Protein AF-A0A2V4CXU4-F1 (afdb_monomer_lite)

Radius of gyration: 39.09 Å; chains: 1; bounding box: 81×62×123 Å

Sequence (139 aa):
MGWLSRLFGRGQAEPEKPATFEEIEEQTEQSLTEQYSEQRDGALSDALEALDDDEEQSSEEPAAEVPVEFHVEEAEADDLLKEEPLEDHYGMATGDEVDLETADSHLASAPSTGEDMTAYEKVEVPVSDDEFEVDPGDD

Structure (mmCIF, N/CA/C/O backbone):
data_AF-A0A2V4CXU4-F1
#
_entry.id   AF-A0A2V4CXU4-F1
#
loop_
_atom_site.group_PDB
_atom_site.id
_atom_site.type_symbol
_atom_site.label_atom_id
_atom_site.label_alt_id
_atom_site.label_comp_id
_atom_site.label_asym_id
_atom_site.label_entity_id
_atom_site.label_seq_id
_atom_site.pdbx_PDB_ins_code
_atom_site.Cartn_x
_atom_site.Cartn_y
_atom_site.Cartn_z
_atom_site.occupancy
_atom_site.B_iso_or_equiv
_atom_site.auth_seq_id
_atom_site.auth_comp_id
_atom_site.auth_asym_id
_atom_site.auth_atom_id
_atom_site.pdbx_PDB_model_num
ATOM 1 N N . MET A 1 1 ? -19.252 -10.084 75.075 1.00 49.62 1 MET A N 1
ATOM 2 C CA . MET A 1 1 ? -19.834 -10.519 73.785 1.00 49.62 1 MET A CA 1
ATOM 3 C C . MET A 1 1 ? -19.979 -9.304 72.865 1.00 49.62 1 MET A C 1
ATOM 5 O O . MET A 1 1 ? -21.026 -8.683 72.880 1.00 49.62 1 MET A O 1
ATOM 9 N N . GLY A 1 2 ? -18.936 -8.878 72.142 1.00 57.88 2 GLY A N 1
ATOM 10 C CA . GLY A 1 2 ? -19.028 -7.643 71.331 1.00 57.88 2 GLY A CA 1
ATOM 11 C C . GLY A 1 2 ? -17.936 -7.453 70.276 1.00 57.88 2 GLY A C 1
ATOM 12 O O . GLY A 1 2 ? -17.683 -6.334 69.848 1.00 57.88 2 GLY A O 1
ATOM 13 N N . TRP A 1 3 ? -17.257 -8.532 69.887 1.00 59.34 3 TRP A N 1
ATOM 14 C CA . TRP A 1 3 ? -16.138 -8.485 68.939 1.00 59.34 3 TRP A CA 1
ATOM 15 C C . TRP A 1 3 ? -16.530 -8.956 67.529 1.00 59.34 3 TRP A C 1
ATOM 17 O O . TRP A 1 3 ? -15.974 -8.470 66.551 1.00 59.34 3 TRP A O 1
ATOM 27 N N . LEU A 1 4 ? -17.560 -9.803 67.413 1.00 60.22 4 LEU A N 1
ATOM 28 C CA . LEU A 1 4 ? -18.047 -10.331 66.132 1.00 60.22 4 LEU A CA 1
ATOM 29 C C . LEU A 1 4 ? -18.802 -9.276 65.300 1.00 60.22 4 LEU A C 1
ATOM 31 O O . LEU A 1 4 ? -18.682 -9.256 64.081 1.00 60.22 4 LEU A O 1
ATOM 35 N N . SER A 1 5 ? -19.502 -8.332 65.941 1.00 58.69 5 SER A N 1
ATOM 36 C CA . SER A 1 5 ? -20.272 -7.283 65.245 1.00 58.69 5 SER A CA 1
ATOM 37 C C . SER A 1 5 ? -19.408 -6.229 64.543 1.00 58.69 5 SER A C 1
ATOM 39 O O . SER A 1 5 ? -19.919 -5.469 63.731 1.00 58.69 5 SER A O 1
ATOM 41 N N . ARG A 1 6 ? -18.103 -6.161 64.845 1.00 60.06 6 ARG A N 1
ATOM 42 C CA . ARG A 1 6 ? -17.167 -5.223 64.200 1.00 60.06 6 ARG A CA 1
ATOM 43 C C . ARG A 1 6 ? -16.467 -5.802 62.970 1.00 60.06 6 ARG A C 1
ATOM 45 O O . ARG A 1 6 ? -15.912 -5.026 62.203 1.00 60.06 6 ARG A O 1
ATOM 52 N N . LEU A 1 7 ? -16.514 -7.120 62.765 1.00 61.38 7 LEU A N 1
ATOM 53 C CA . LEU A 1 7 ? -15.889 -7.774 61.608 1.00 61.38 7 LEU A CA 1
ATOM 54 C C . LEU A 1 7 ? -16.778 -7.756 60.355 1.00 61.38 7 LEU A C 1
ATOM 56 O O . LEU A 1 7 ? -16.252 -7.753 59.252 1.00 61.38 7 LEU A O 1
ATOM 60 N N . PHE A 1 8 ? -18.101 -7.657 60.514 1.00 58.62 8 PHE A N 1
ATOM 61 C CA . PHE A 1 8 ? -19.062 -7.618 59.398 1.00 58.62 8 PHE A CA 1
ATOM 62 C C . PHE A 1 8 ? -19.597 -6.209 59.080 1.00 58.62 8 PHE A C 1
ATOM 64 O O . PHE A 1 8 ? -20.478 -6.052 58.244 1.00 58.62 8 PHE A O 1
ATOM 71 N N . GLY A 1 9 ? -19.090 -5.171 59.755 1.00 49.69 9 GLY A N 1
ATOM 72 C CA . GLY A 1 9 ? -19.613 -3.801 59.669 1.00 49.69 9 GLY A CA 1
ATOM 73 C C . GLY A 1 9 ? -18.870 -2.863 58.715 1.00 49.69 9 GLY A C 1
ATOM 74 O O . GLY A 1 9 ? -19.075 -1.654 58.800 1.00 49.69 9 GLY A O 1
ATOM 75 N N . ARG A 1 10 ? -17.967 -3.359 57.860 1.00 53.94 10 ARG A N 1
ATOM 76 C CA . ARG A 1 10 ? -17.159 -2.497 56.985 1.00 53.94 10 ARG A CA 1
ATOM 77 C C . ARG A 1 10 ? -17.233 -2.968 55.537 1.00 53.94 10 ARG A C 1
ATOM 79 O O . ARG A 1 10 ? -16.521 -3.882 55.149 1.00 53.94 10 ARG A O 1
ATOM 86 N N . GLY A 1 11 ? -18.082 -2.290 54.769 1.00 49.81 11 GLY A N 1
ATOM 87 C CA . GLY A 1 11 ? -18.027 -2.280 53.311 1.00 49.81 11 GLY A CA 1
ATOM 88 C C . GLY A 1 11 ? -18.634 -3.505 52.645 1.00 49.81 11 GLY A C 1
ATOM 89 O O . GLY A 1 11 ? -17.928 -4.250 51.979 1.00 49.81 11 GLY A O 1
ATOM 90 N N . GLN A 1 12 ? -19.953 -3.663 52.738 1.00 44.81 12 GLN A N 1
ATOM 91 C CA . GLN A 1 12 ? -20.656 -4.225 51.590 1.00 44.81 12 GLN A CA 1
ATOM 92 C C . GLN A 1 12 ? -20.638 -3.110 50.537 1.00 44.81 12 GLN A C 1
ATOM 94 O O . GLN A 1 12 ? -21.492 -2.227 50.556 1.00 44.81 12 GLN A O 1
ATOM 99 N N . ALA A 1 13 ? -19.565 -3.054 49.740 1.00 54.28 13 ALA A N 1
ATOM 100 C CA . ALA A 1 13 ? -19.574 -2.270 48.515 1.00 54.28 13 ALA A CA 1
ATOM 101 C C . ALA A 1 13 ? -20.785 -2.757 47.713 1.00 54.28 13 ALA A C 1
ATOM 103 O O . ALA A 1 13 ? -20.993 -3.969 47.593 1.00 54.28 13 ALA A O 1
ATOM 104 N N . GLU A 1 14 ? -21.631 -1.829 47.270 1.00 52.25 14 GLU A N 1
ATOM 105 C CA . GLU A 1 14 ? -22.672 -2.160 46.302 1.00 52.25 14 GLU A CA 1
ATOM 106 C C . GLU A 1 14 ? -22.007 -2.912 45.142 1.00 52.25 14 GLU A C 1
ATOM 108 O O . GLU A 1 14 ? -20.916 -2.511 44.726 1.00 52.25 14 GLU A O 1
ATOM 113 N N . PRO A 1 15 ? -22.591 -4.023 44.659 1.00 52.53 15 PRO A N 1
ATOM 114 C CA . PRO A 1 15 ? -22.066 -4.668 43.469 1.00 52.53 15 PRO A CA 1
ATOM 115 C C . PRO A 1 15 ? -22.072 -3.618 42.358 1.00 52.53 15 PRO A C 1
ATOM 117 O O . PRO A 1 15 ? -23.122 -3.033 42.079 1.00 52.53 15 PRO A O 1
ATOM 120 N N . GLU A 1 16 ? -20.898 -3.334 41.790 1.00 63.84 16 GLU A N 1
ATOM 121 C CA . GLU A 1 16 ? -20.775 -2.472 40.617 1.00 63.84 16 GLU A CA 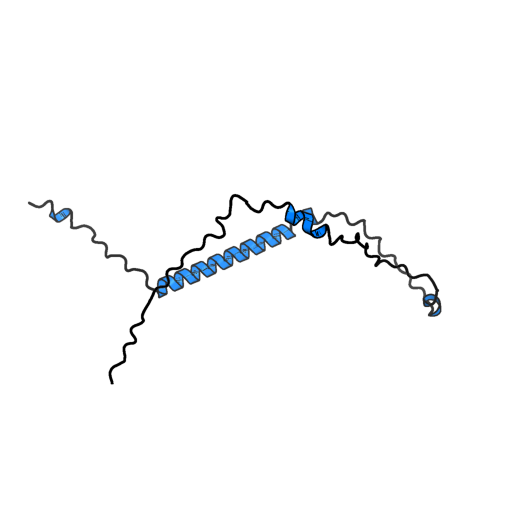1
ATOM 122 C C . GLU A 1 16 ? -21.788 -2.976 39.588 1.00 63.84 16 GLU A C 1
ATOM 124 O O . GLU A 1 16 ? -21.794 -4.159 39.231 1.00 63.84 16 GLU A O 1
ATOM 129 N N . LYS A 1 17 ? -22.740 -2.114 39.211 1.00 72.94 17 LYS A N 1
ATOM 130 C CA . LYS A 1 17 ? -23.722 -2.481 38.194 1.00 72.94 17 LYS A CA 1
ATOM 131 C C . LYS A 1 17 ? -22.944 -2.831 36.924 1.00 72.94 17 LYS A C 1
ATOM 133 O O . LYS A 1 17 ? -22.032 -2.080 36.580 1.00 72.94 17 LYS A O 1
ATOM 138 N N . PRO A 1 18 ? -23.278 -3.942 36.245 1.00 76.25 18 PRO A N 1
ATOM 139 C CA . PRO A 1 18 ? -22.666 -4.232 34.960 1.00 76.25 18 PRO A CA 1
ATOM 140 C C . PRO A 1 18 ? -22.931 -3.052 34.024 1.00 76.25 18 PRO A C 1
ATOM 142 O O . PRO A 1 18 ? -24.034 -2.493 34.050 1.00 76.25 18 PRO A O 1
ATOM 145 N N . ALA A 1 19 ? -21.913 -2.678 33.246 1.00 80.06 19 ALA A N 1
ATOM 146 C CA . ALA A 1 19 ? -22.038 -1.632 32.242 1.00 80.06 19 ALA A CA 1
ATOM 147 C C . ALA A 1 19 ? -23.245 -1.928 31.345 1.00 80.06 19 ALA A C 1
ATOM 149 O O . ALA A 1 19 ? -23.508 -3.076 30.969 1.00 80.06 19 ALA A O 1
ATOM 150 N N . THR A 1 20 ? -24.017 -0.888 31.071 1.00 90.81 20 THR A N 1
ATOM 151 C CA . THR A 1 20 ? -25.155 -0.963 30.163 1.00 90.81 20 THR A CA 1
ATOM 152 C C . THR A 1 20 ? -24.673 -1.186 28.732 1.00 90.81 20 THR A C 1
ATOM 154 O O . THR A 1 20 ? -23.515 -0.937 28.405 1.00 90.81 20 THR A O 1
ATOM 157 N N . PHE A 1 21 ? -25.564 -1.670 27.866 1.00 92.06 21 PHE A N 1
ATOM 158 C CA . PHE A 1 21 ? -25.242 -1.857 26.452 1.00 92.06 21 PHE A CA 1
ATOM 159 C C . PHE A 1 21 ? -24.763 -0.549 25.800 1.00 92.06 21 PHE A C 1
ATOM 161 O O . PHE A 1 21 ? -23.738 -0.572 25.133 1.00 92.06 21 PHE A O 1
ATOM 168 N N . GLU A 1 22 ? -25.433 0.580 26.067 1.00 93.94 22 GLU A N 1
ATOM 169 C CA . GLU A 1 22 ? -25.025 1.899 25.556 1.00 93.94 22 GLU A CA 1
ATOM 170 C C . GLU A 1 22 ? -23.623 2.313 26.025 1.00 93.94 22 GLU A C 1
ATOM 172 O O . GLU A 1 22 ? -22.834 2.808 25.228 1.00 93.94 22 GLU A O 1
ATOM 177 N N . GLU A 1 23 ? -23.275 2.079 27.296 1.00 91.94 23 GLU A N 1
ATOM 178 C CA . GLU A 1 23 ? -21.931 2.397 27.808 1.00 91.94 23 GLU A CA 1
ATOM 179 C C . GLU A 1 23 ? -20.850 1.538 27.139 1.00 91.94 23 GLU A C 1
ATOM 181 O O . GLU A 1 23 ? -19.749 2.020 26.869 1.00 91.94 23 GLU A O 1
ATOM 186 N N . ILE A 1 24 ? -21.158 0.269 26.859 1.00 93.31 24 ILE A N 1
ATOM 187 C CA . ILE A 1 24 ? -20.247 -0.628 26.144 1.00 93.31 24 ILE A CA 1
ATOM 188 C C . ILE A 1 24 ? -20.118 -0.182 24.688 1.00 93.31 24 ILE A C 1
ATOM 190 O O . ILE A 1 24 ? -19.001 -0.082 24.192 1.00 93.31 24 ILE A O 1
ATOM 194 N N . GLU A 1 25 ? -21.224 0.109 24.005 1.00 93.44 25 GLU A N 1
ATOM 195 C CA . GLU A 1 25 ? -21.235 0.578 22.617 1.00 93.44 25 GLU A CA 1
ATOM 196 C C . GLU A 1 25 ? -20.387 1.845 22.458 1.00 93.44 25 GLU A C 1
ATOM 198 O O . GLU A 1 25 ? -19.435 1.839 21.678 1.00 93.44 25 GLU A O 1
ATOM 203 N N . GLU A 1 26 ? -20.625 2.868 23.284 1.00 94.69 26 GLU A N 1
ATOM 204 C CA . GLU A 1 26 ? -19.867 4.123 23.253 1.00 94.69 26 GLU A C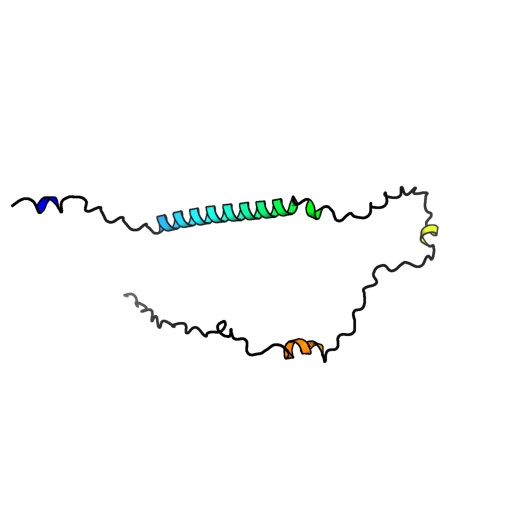A 1
ATOM 205 C C . GLU A 1 26 ? -18.367 3.892 23.505 1.00 94.69 26 GLU A C 1
ATOM 207 O O . GLU A 1 26 ? -17.515 4.429 22.791 1.00 94.69 26 GLU A O 1
ATOM 212 N N . GLN A 1 27 ? -18.019 3.048 24.481 1.00 92.62 27 GLN A N 1
ATOM 213 C CA . GLN A 1 27 ? -16.624 2.703 24.752 1.00 92.62 27 GLN A CA 1
ATOM 214 C C . GLN A 1 27 ? -15.974 1.975 23.565 1.00 92.62 27 GLN A C 1
ATOM 216 O O . GLN A 1 27 ? -14.804 2.209 23.245 1.00 92.62 27 GLN A O 1
ATOM 221 N N . THR A 1 28 ? -16.723 1.092 22.906 1.00 94.12 28 THR A N 1
ATOM 222 C CA . THR A 1 28 ? -16.222 0.307 21.773 1.00 94.12 28 THR A CA 1
ATOM 223 C C . THR A 1 28 ? -16.026 1.191 20.544 1.00 94.12 28 THR A C 1
ATOM 225 O O . THR A 1 28 ? -15.002 1.079 19.873 1.00 94.12 28 THR A O 1
ATOM 228 N N . GLU A 1 29 ? -16.952 2.113 20.275 1.00 94.81 29 GLU A N 1
ATOM 229 C CA . GLU A 1 29 ? -16.841 3.097 19.192 1.00 94.81 29 GLU A CA 1
ATOM 230 C C . GLU A 1 29 ? -15.637 4.024 19.377 1.00 94.81 29 GLU A C 1
ATOM 232 O O . GLU A 1 29 ? -14.885 4.270 18.426 1.00 94.81 29 GLU A O 1
ATOM 237 N N . GLN A 1 30 ? -15.414 4.506 20.603 1.00 95.19 30 GLN A N 1
ATOM 238 C CA . GLN A 1 30 ? -14.243 5.321 20.927 1.00 95.19 30 GLN A CA 1
ATOM 239 C C . GLN A 1 30 ? -12.949 4.532 20.708 1.00 95.19 30 GLN A C 1
ATOM 241 O O . GLN A 1 30 ? -12.049 5.018 20.023 1.00 95.19 30 GLN A O 1
ATOM 246 N N . SER A 1 31 ? -12.883 3.292 21.205 1.00 94.62 31 SER A N 1
ATOM 247 C CA . SER A 1 31 ? -11.709 2.432 21.023 1.00 94.62 31 SER A CA 1
ATOM 248 C C . SER A 1 31 ? -11.434 2.119 19.550 1.00 94.62 31 SER A C 1
ATOM 250 O O . SER A 1 31 ? -10.281 2.146 19.121 1.00 94.62 31 SER A O 1
ATOM 252 N N . LEU A 1 32 ? -12.479 1.859 18.759 1.00 96.19 32 LEU A N 1
ATOM 253 C CA . LEU A 1 32 ? -12.359 1.626 17.319 1.00 96.19 32 LEU A CA 1
ATOM 254 C C . LEU A 1 32 ? -11.850 2.867 16.587 1.00 96.19 32 LEU A C 1
ATOM 256 O O . LEU A 1 32 ? -10.981 2.759 15.724 1.00 96.19 32 LEU A O 1
ATOM 260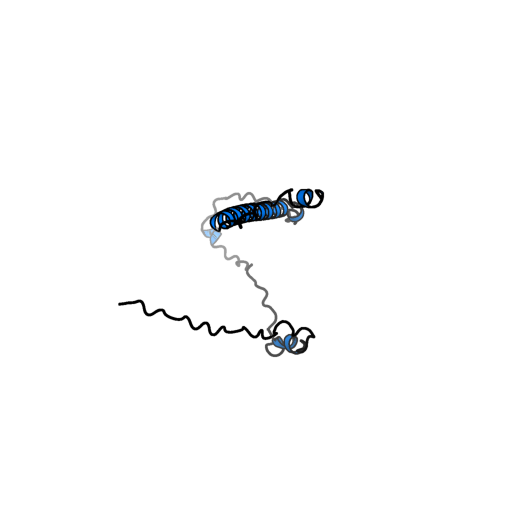 N N . THR A 1 33 ? -12.372 4.040 16.939 1.00 96.31 33 THR A N 1
ATOM 261 C CA . THR A 1 33 ? -11.959 5.310 16.332 1.00 96.31 33 THR A CA 1
ATOM 262 C C . THR A 1 33 ? -10.489 5.600 16.616 1.00 96.31 33 THR A C 1
ATOM 264 O O . THR A 1 33 ? -9.743 5.956 15.703 1.00 96.31 33 THR A O 1
ATOM 267 N N . GLU A 1 34 ? -10.063 5.410 17.865 1.00 95.31 34 GLU A N 1
ATOM 268 C CA . GLU A 1 34 ? -8.681 5.628 18.288 1.00 95.31 34 GLU A CA 1
ATOM 269 C C . GLU A 1 34 ? -7.731 4.657 17.575 1.00 95.31 34 GLU A C 1
ATOM 271 O O . GLU A 1 34 ? -6.798 5.107 16.907 1.00 95.31 34 GLU A O 1
ATOM 276 N N . GLN A 1 35 ? -8.043 3.354 17.574 1.00 96.12 35 GLN A N 1
ATOM 277 C CA . GLN A 1 35 ? -7.253 2.343 16.860 1.00 96.12 35 GLN A CA 1
ATOM 278 C C . GLN A 1 35 ? -7.136 2.638 15.365 1.00 96.12 35 GLN A C 1
ATOM 280 O O . GLN A 1 35 ? -6.050 2.530 14.797 1.00 96.12 35 GLN A O 1
ATOM 285 N N . TYR A 1 36 ? -8.237 3.017 14.710 1.00 95.56 36 TYR A N 1
ATOM 286 C CA . TYR A 1 36 ? -8.211 3.308 13.279 1.00 95.56 36 TYR A CA 1
ATOM 287 C C . TYR A 1 36 ? -7.364 4.547 12.974 1.00 95.56 36 TYR A C 1
ATOM 289 O O . TYR A 1 36 ? -6.647 4.578 11.974 1.00 95.56 36 TYR A O 1
ATOM 297 N N . SER A 1 37 ? -7.425 5.567 13.837 1.00 94.69 37 SER A N 1
ATOM 298 C CA . SER A 1 37 ? -6.600 6.767 13.688 1.00 94.69 37 SER A CA 1
ATOM 299 C C . SER A 1 37 ? -5.111 6.469 13.865 1.00 94.69 37 SER A C 1
ATOM 301 O O . SER A 1 37 ? -4.320 6.862 13.012 1.00 94.69 37 SER A O 1
ATOM 303 N N . GLU A 1 38 ? -4.742 5.697 14.888 1.00 96.06 38 GLU A N 1
ATOM 304 C CA . GLU A 1 38 ? -3.352 5.330 15.167 1.00 96.06 38 GLU A CA 1
ATOM 305 C C . GLU A 1 38 ? -2.773 4.446 14.058 1.00 96.06 38 GLU A C 1
ATOM 307 O O . GLU A 1 38 ? -1.669 4.688 13.575 1.00 96.06 38 GLU A O 1
ATOM 312 N N . GLN A 1 39 ? -3.548 3.472 13.579 1.00 95.44 39 GLN A N 1
ATOM 313 C CA . GLN A 1 39 ? -3.121 2.579 12.506 1.00 95.44 39 GLN A CA 1
ATOM 314 C C . GLN A 1 39 ? -2.956 3.319 11.171 1.00 95.44 39 GLN A C 1
ATOM 316 O O . GLN A 1 39 ? -1.999 3.067 10.439 1.00 95.44 39 GLN A O 1
ATOM 321 N N . ARG A 1 40 ? -3.855 4.264 10.863 1.00 95.94 40 ARG A N 1
ATOM 322 C CA . ARG A 1 40 ? -3.724 5.132 9.686 1.00 95.94 40 ARG A CA 1
ATOM 323 C C . ARG A 1 40 ? -2.475 6.002 9.781 1.00 95.94 40 ARG A C 1
ATOM 325 O O . ARG A 1 40 ? -1.749 6.118 8.800 1.00 95.94 40 ARG A O 1
ATOM 332 N N . ASP A 1 41 ? -2.253 6.632 10.928 1.00 96.25 41 ASP A N 1
ATOM 333 C CA . ASP A 1 41 ? -1.139 7.559 11.109 1.00 96.25 41 ASP A CA 1
ATOM 334 C C . ASP A 1 41 ? 0.206 6.814 11.095 1.00 96.25 41 ASP A C 1
ATOM 336 O O . ASP A 1 41 ? 1.152 7.296 10.475 1.00 96.25 41 ASP A O 1
ATOM 340 N N . GLY A 1 42 ? 0.264 5.601 11.658 1.00 95.38 42 GLY A N 1
ATOM 341 C CA . GLY A 1 42 ? 1.409 4.695 11.535 1.00 95.38 42 GLY A CA 1
ATOM 342 C C . GLY A 1 42 ? 1.689 4.303 10.084 1.00 95.38 42 GLY A C 1
ATOM 343 O O . GLY A 1 42 ? 2.787 4.533 9.595 1.00 95.38 42 GLY A O 1
ATOM 344 N N . ALA A 1 43 ? 0.678 3.828 9.350 1.00 93.94 43 ALA A N 1
ATOM 345 C CA . ALA A 1 43 ? 0.843 3.452 7.944 1.00 93.94 43 ALA A CA 1
ATOM 346 C C . ALA A 1 43 ? 1.280 4.629 7.052 1.00 93.94 43 ALA A C 1
ATOM 348 O O . ALA A 1 43 ? 2.053 4.446 6.114 1.00 93.94 43 ALA A O 1
ATOM 349 N N . LEU A 1 44 ? 0.790 5.843 7.331 1.00 93.81 44 LEU A N 1
ATOM 350 C CA . LEU A 1 44 ? 1.233 7.052 6.636 1.00 93.81 44 LEU A CA 1
ATOM 351 C C . LEU A 1 44 ? 2.674 7.419 6.994 1.00 93.81 44 LEU A C 1
ATOM 353 O O . LEU A 1 44 ? 3.415 7.827 6.106 1.00 93.81 44 LEU A O 1
ATOM 357 N N . SER A 1 45 ? 3.065 7.280 8.262 1.00 93.25 45 SER A N 1
ATOM 358 C CA . SER A 1 45 ? 4.441 7.515 8.699 1.00 93.25 45 SER A CA 1
ATOM 359 C C . SER A 1 45 ? 5.402 6.540 8.028 1.00 93.25 45 SER A C 1
ATOM 361 O O . SER A 1 45 ? 6.377 6.987 7.441 1.00 93.25 45 SER A O 1
ATOM 363 N N . ASP A 1 46 ? 5.085 5.245 8.037 1.00 92.81 46 ASP A N 1
ATOM 364 C CA . ASP A 1 46 ? 5.903 4.201 7.414 1.00 92.81 46 ASP A CA 1
ATOM 365 C C . ASP A 1 46 ? 6.045 4.435 5.903 1.00 92.81 46 ASP A C 1
ATOM 367 O O . ASP A 1 46 ? 7.129 4.315 5.340 1.00 92.81 46 ASP A O 1
ATOM 371 N N . ALA A 1 47 ? 4.950 4.806 5.229 1.00 90.19 47 ALA A N 1
ATOM 372 C CA . ALA A 1 47 ? 4.974 5.106 3.800 1.00 90.19 47 ALA A CA 1
ATOM 373 C C . ALA A 1 47 ? 5.788 6.368 3.472 1.00 90.19 47 ALA A C 1
ATOM 375 O O . ALA A 1 47 ? 6.425 6.425 2.423 1.00 90.19 47 ALA A O 1
ATOM 376 N N . LEU A 1 48 ? 5.756 7.383 4.341 1.00 89.12 48 LEU A N 1
ATOM 377 C CA . LEU A 1 48 ? 6.575 8.585 4.185 1.00 89.12 48 LEU A CA 1
ATOM 378 C C . LEU A 1 48 ? 8.046 8.304 4.483 1.00 89.12 48 LEU A C 1
ATOM 380 O O . LEU A 1 48 ? 8.888 8.804 3.755 1.00 89.12 48 LEU A O 1
ATOM 384 N N . GLU A 1 49 ? 8.351 7.495 5.496 1.00 89.69 49 GLU A N 1
ATOM 385 C CA . GLU A 1 49 ? 9.715 7.065 5.817 1.00 89.69 49 GLU A CA 1
ATOM 386 C C . GLU A 1 49 ? 10.314 6.239 4.676 1.00 89.69 49 GLU A C 1
ATOM 388 O O . GLU A 1 49 ? 11.442 6.492 4.277 1.00 89.69 49 GLU A O 1
ATOM 393 N N . ALA A 1 50 ? 9.536 5.336 4.073 1.00 85.12 50 ALA A N 1
ATOM 394 C CA . ALA A 1 50 ? 9.961 4.596 2.887 1.00 85.12 50 ALA A CA 1
ATOM 395 C C . ALA A 1 50 ? 10.169 5.493 1.652 1.00 85.12 50 ALA A C 1
ATOM 397 O O . ALA A 1 50 ? 10.985 5.173 0.798 1.00 85.12 50 ALA A O 1
ATOM 398 N N . LEU A 1 51 ? 9.431 6.603 1.531 1.00 81.00 51 LEU A N 1
ATOM 399 C CA . LEU A 1 51 ? 9.596 7.559 0.429 1.00 81.00 51 LEU A CA 1
ATOM 400 C C . LEU A 1 51 ? 10.761 8.538 0.658 1.00 81.00 51 LEU A C 1
ATOM 402 O O . LEU A 1 51 ? 11.339 9.029 -0.309 1.00 81.00 51 LEU A O 1
ATOM 406 N N . ASP A 1 52 ? 11.056 8.850 1.922 1.00 80.75 52 ASP A N 1
ATOM 407 C CA . ASP A 1 52 ? 12.178 9.691 2.369 1.00 80.75 52 ASP A CA 1
ATOM 408 C C . ASP A 1 52 ? 13.484 8.888 2.494 1.00 80.75 52 ASP A C 1
ATOM 410 O O . ASP A 1 52 ? 14.537 9.459 2.774 1.00 80.75 52 ASP A O 1
ATOM 414 N N . ASP A 1 53 ? 13.434 7.567 2.282 1.00 72.06 53 ASP A N 1
ATOM 415 C CA . ASP A 1 53 ? 14.618 6.722 2.183 1.00 72.06 53 ASP A CA 1
ATOM 416 C C . ASP A 1 53 ? 15.392 7.069 0.899 1.00 72.06 53 ASP A C 1
ATOM 418 O O . ASP A 1 53 ? 15.196 6.516 -0.187 1.00 72.06 53 ASP A O 1
ATOM 422 N N . ASP A 1 54 ? 16.288 8.046 1.042 1.00 58.78 54 ASP A N 1
ATOM 423 C CA . ASP A 1 54 ? 17.223 8.527 0.024 1.00 58.78 54 ASP A CA 1
ATOM 424 C C . ASP A 1 54 ? 18.119 7.403 -0.555 1.00 58.78 54 ASP A C 1
ATOM 426 O O . ASP A 1 54 ? 18.805 7.625 -1.559 1.00 58.78 54 ASP A O 1
ATOM 430 N N . GLU A 1 55 ? 18.137 6.189 0.024 1.00 57.06 55 GLU A N 1
ATOM 431 C CA . GLU A 1 55 ? 18.871 5.044 -0.535 1.00 57.06 55 GLU A CA 1
ATOM 432 C C . GLU A 1 55 ? 18.283 4.528 -1.866 1.00 57.06 55 GLU A C 1
ATOM 434 O O . GLU A 1 55 ? 19.031 3.960 -2.668 1.00 57.06 55 GLU A O 1
ATOM 439 N N . GLU A 1 56 ? 17.007 4.794 -2.183 1.00 53.47 56 GLU A N 1
ATOM 440 C CA . GLU A 1 56 ? 16.424 4.468 -3.500 1.00 53.47 56 GLU A CA 1
ATOM 441 C C . GLU A 1 56 ? 16.659 5.557 -4.569 1.00 53.47 56 GLU A C 1
ATOM 443 O O . GLU A 1 56 ? 16.372 5.342 -5.748 1.00 53.47 56 GLU A O 1
ATOM 448 N N . GLN A 1 57 ? 17.248 6.708 -4.214 1.00 55.09 57 GLN A N 1
ATOM 449 C CA . GLN A 1 57 ? 17.536 7.790 -5.173 1.00 55.09 57 GLN A CA 1
ATOM 450 C C . GLN A 1 57 ? 18.868 7.637 -5.926 1.00 55.09 57 GLN A C 1
ATOM 452 O O . GLN A 1 57 ? 19.220 8.496 -6.734 1.00 55.09 57 GLN A O 1
ATOM 457 N N . SER A 1 58 ? 19.620 6.556 -5.699 1.00 55.50 58 SER A N 1
ATOM 458 C CA . SER A 1 58 ? 20.937 6.350 -6.316 1.00 55.50 58 SER A CA 1
ATOM 459 C C . SER A 1 58 ? 21.037 5.044 -7.103 1.00 55.50 58 SER A C 1
ATOM 461 O O . SER A 1 58 ? 22.017 4.303 -7.028 1.00 55.50 58 SER A O 1
ATOM 463 N N . SER A 1 59 ? 20.052 4.766 -7.953 1.00 48.22 59 SER A N 1
ATOM 464 C CA . SER A 1 59 ? 20.441 4.279 -9.273 1.00 48.22 59 SER A CA 1
ATOM 465 C C . SER A 1 59 ? 20.974 5.492 -10.021 1.00 48.22 59 SER A C 1
ATOM 467 O O . SER A 1 59 ? 20.187 6.326 -10.456 1.00 48.22 59 SER A O 1
ATOM 469 N N . GLU A 1 60 ? 22.300 5.622 -10.109 1.00 51.84 60 GLU A N 1
ATOM 470 C CA . GLU A 1 60 ? 22.950 6.567 -11.015 1.00 51.84 60 GLU A CA 1
ATOM 471 C C . GLU A 1 60 ? 22.404 6.316 -12.425 1.00 51.84 60 GLU A C 1
ATOM 473 O O . GLU A 1 60 ? 22.867 5.432 -13.149 1.00 51.84 60 GLU A O 1
ATOM 478 N N . GLU A 1 61 ? 21.351 7.047 -12.792 1.00 55.03 61 GLU A N 1
ATOM 479 C CA . GLU A 1 61 ? 20.921 7.148 -14.170 1.00 55.03 61 GLU A CA 1
ATOM 480 C C . GLU A 1 61 ? 22.130 7.709 -14.921 1.00 55.03 61 GLU A C 1
ATOM 482 O O . GLU A 1 61 ? 22.690 8.729 -14.493 1.00 55.03 61 GLU A O 1
ATOM 487 N N . PRO A 1 62 ? 22.602 7.049 -15.996 1.00 54.53 62 PRO A N 1
ATOM 488 C CA . PRO A 1 62 ? 23.682 7.609 -16.786 1.00 54.53 62 PRO A CA 1
ATOM 489 C C . PRO A 1 62 ? 23.234 9.009 -17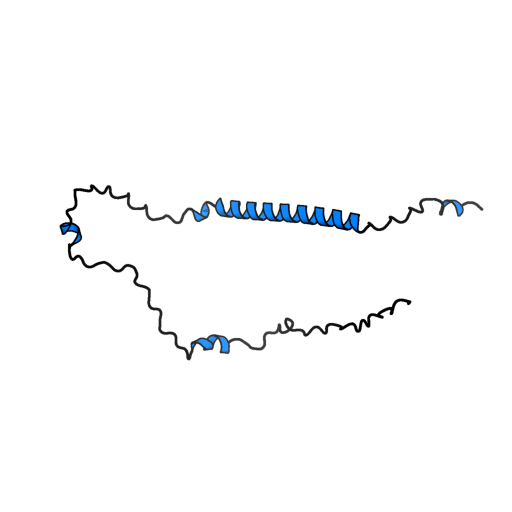.177 1.00 54.53 62 PRO A C 1
ATOM 491 O O . PRO A 1 62 ? 22.146 9.143 -17.735 1.00 54.53 62 PRO A O 1
ATOM 494 N N . ALA A 1 63 ? 24.031 10.016 -16.798 1.00 59.81 63 ALA A N 1
ATOM 495 C CA . ALA A 1 63 ? 23.731 11.429 -16.987 1.00 59.81 63 ALA A CA 1
ATOM 496 C C . ALA A 1 63 ? 22.974 11.610 -18.301 1.00 59.81 63 ALA A C 1
ATOM 498 O O . ALA A 1 63 ? 23.563 11.407 -19.366 1.00 59.81 63 ALA A O 1
ATOM 499 N N . ALA A 1 64 ? 21.665 11.881 -18.200 1.00 59.94 64 ALA A N 1
ATOM 500 C CA . ALA A 1 64 ? 20.811 11.991 -19.368 1.00 59.94 64 ALA A CA 1
ATOM 501 C C . ALA A 1 64 ? 21.507 12.943 -20.334 1.00 59.94 64 ALA A C 1
ATOM 503 O O . ALA A 1 64 ? 21.899 14.047 -19.934 1.00 59.94 64 ALA A O 1
ATOM 504 N N . GLU A 1 65 ? 21.752 12.471 -21.559 1.00 62.56 65 GLU A N 1
ATOM 505 C CA . GLU A 1 65 ? 22.396 13.278 -22.583 1.00 62.56 65 GLU A CA 1
ATOM 506 C C . GLU A 1 65 ? 21.667 14.617 -22.619 1.00 62.56 65 GLU A C 1
ATOM 508 O O . GLU A 1 65 ? 20.443 14.666 -22.768 1.00 62.56 65 GLU A O 1
ATOM 513 N N . VAL A 1 66 ? 22.418 15.694 -22.360 1.00 66.81 66 VAL A N 1
ATOM 514 C CA . VAL A 1 66 ? 21.916 17.069 -22.371 1.00 66.81 66 VAL A CA 1
ATOM 515 C C . VAL A 1 66 ? 20.987 17.200 -23.575 1.00 66.81 66 VAL A C 1
ATOM 517 O O . VAL A 1 66 ? 21.424 16.818 -24.665 1.00 66.81 66 VAL A O 1
ATOM 520 N N . PRO A 1 67 ? 19.737 17.682 -23.416 1.00 64.06 67 PRO A N 1
ATOM 521 C CA . PRO A 1 67 ? 18.815 17.759 -24.535 1.00 64.06 67 PRO A CA 1
ATOM 522 C C . PRO A 1 67 ? 19.516 18.503 -25.663 1.00 64.06 67 PRO A C 1
ATOM 524 O O . PRO A 1 67 ? 19.923 19.655 -25.496 1.00 64.06 67 PRO A O 1
ATOM 527 N N . VAL A 1 68 ? 19.736 17.797 -26.773 1.00 66.44 68 VAL A N 1
ATOM 528 C CA . VAL A 1 68 ? 20.371 18.365 -27.955 1.00 66.44 68 VAL A CA 1
ATOM 529 C C . VAL A 1 68 ? 19.533 19.578 -28.327 1.00 66.44 68 VAL A C 1
ATOM 531 O O . VAL A 1 68 ? 18.339 19.442 -28.588 1.00 66.44 68 VAL A O 1
ATOM 534 N N . GLU A 1 69 ? 20.132 20.769 -28.302 1.00 59.06 69 GLU A N 1
ATOM 535 C CA . GLU A 1 69 ? 19.496 21.967 -28.840 1.00 59.06 69 GLU A CA 1
ATOM 536 C C . GLU A 1 69 ? 19.253 21.719 -30.329 1.00 59.06 69 GLU A C 1
ATOM 538 O O . GLU A 1 69 ? 20.135 21.898 -31.170 1.00 59.06 69 GLU A O 1
ATOM 543 N N . PHE A 1 70 ? 18.050 21.256 -30.660 1.00 60.25 70 PHE A N 1
ATOM 544 C CA . PHE A 1 70 ? 17.602 21.130 -32.032 1.00 60.25 70 PHE A CA 1
ATOM 545 C C . PHE A 1 70 ? 17.465 22.543 -32.592 1.00 60.25 70 PHE A C 1
ATOM 547 O O . PHE A 1 70 ? 16.491 23.257 -32.353 1.00 60.25 70 PHE A O 1
ATOM 554 N N . HIS A 1 71 ? 18.471 22.969 -33.351 1.00 60.03 71 HIS A N 1
ATOM 555 C CA . HIS A 1 71 ? 18.264 24.017 -34.333 1.00 60.03 71 HIS A CA 1
ATOM 556 C C . HIS A 1 71 ? 17.298 23.459 -35.373 1.00 60.03 71 HIS A C 1
ATOM 558 O O . HIS A 1 71 ? 17.684 22.689 -36.249 1.00 60.03 71 HIS A O 1
ATOM 564 N N . VAL A 1 72 ? 16.021 23.817 -35.235 1.00 62.03 72 VAL A N 1
ATOM 565 C CA . VAL A 1 72 ? 15.029 23.607 -36.285 1.00 62.03 72 VAL A CA 1
ATOM 566 C C . VAL A 1 72 ? 15.358 24.605 -37.387 1.00 62.03 72 VAL A C 1
ATOM 568 O O . VAL A 1 72 ? 14.833 25.716 -37.420 1.00 62.03 72 VAL A O 1
ATOM 571 N N . GLU A 1 73 ? 16.290 24.238 -38.260 1.00 66.00 73 GLU A N 1
ATOM 572 C CA . GLU A 1 73 ? 16.245 24.775 -39.612 1.00 66.00 73 GLU A CA 1
ATOM 573 C C . GLU A 1 73 ? 14.962 24.251 -40.271 1.00 66.00 73 GLU A C 1
ATOM 575 O O . GLU A 1 73 ? 14.470 23.170 -39.941 1.00 66.00 73 GLU A O 1
ATOM 580 N N . GLU A 1 74 ? 14.359 25.083 -41.115 1.00 64.38 74 GLU A N 1
ATOM 581 C CA . GLU A 1 74 ? 13.074 24.838 -41.768 1.00 64.38 74 GLU A CA 1
ATOM 582 C C . GLU A 1 74 ? 13.161 23.545 -42.600 1.00 64.38 74 GLU A C 1
ATOM 584 O O . GLU A 1 74 ? 13.660 23.552 -43.720 1.00 64.38 74 GLU A O 1
ATOM 589 N N . ALA A 1 75 ? 12.748 22.416 -42.017 1.00 66.06 75 ALA A N 1
ATOM 590 C CA . ALA A 1 75 ? 12.744 21.127 -42.695 1.00 66.06 75 ALA A CA 1
ATOM 591 C C . ALA A 1 75 ? 11.653 21.141 -43.770 1.00 66.06 75 ALA A C 1
ATOM 593 O O . ALA A 1 75 ? 10.472 21.356 -43.469 1.00 66.06 75 ALA A O 1
ATOM 594 N N . GLU A 1 76 ? 12.037 20.929 -45.026 1.00 68.38 76 GLU A N 1
ATOM 595 C CA . GLU A 1 76 ? 11.069 20.851 -46.113 1.00 68.38 76 GLU A CA 1
ATOM 596 C C . GLU A 1 76 ? 10.339 19.499 -46.068 1.00 68.38 76 GLU A C 1
ATOM 598 O O . GLU A 1 76 ? 10.841 18.510 -45.536 1.00 68.38 76 GLU A O 1
ATOM 603 N N . ALA A 1 77 ? 9.129 19.428 -46.632 1.00 67.56 77 ALA A N 1
ATOM 604 C CA . ALA A 1 77 ? 8.324 18.199 -46.617 1.00 67.56 77 ALA A CA 1
ATOM 605 C C . ALA A 1 77 ? 9.053 16.990 -47.241 1.00 67.56 77 ALA A C 1
ATOM 607 O O . ALA A 1 77 ? 8.782 15.848 -46.872 1.00 67.56 77 ALA A O 1
ATOM 608 N N . ASP A 1 78 ? 10.000 17.249 -48.144 1.00 66.62 78 ASP A N 1
ATOM 609 C CA . ASP A 1 78 ? 10.824 16.237 -48.802 1.00 66.62 78 ASP A CA 1
ATOM 610 C C . ASP A 1 78 ? 11.886 15.624 -47.868 1.00 66.62 78 ASP A C 1
ATOM 612 O O . ASP A 1 78 ? 12.303 14.485 -48.078 1.00 66.62 78 ASP A O 1
ATOM 616 N N . ASP A 1 79 ? 12.280 16.313 -46.789 1.00 68.94 79 ASP A N 1
ATOM 617 C CA . ASP A 1 79 ? 13.207 15.767 -45.792 1.00 68.94 79 ASP A CA 1
ATOM 618 C C . ASP A 1 79 ? 12.572 14.660 -44.940 1.00 68.94 79 ASP A C 1
ATOM 620 O O . ASP A 1 79 ? 13.284 13.790 -44.441 1.00 68.94 79 ASP A O 1
ATOM 624 N N . LEU A 1 80 ? 11.239 14.656 -44.823 1.00 66.44 80 LEU A N 1
ATOM 625 C CA . LEU A 1 80 ? 10.463 13.622 -44.127 1.00 66.44 80 LEU A CA 1
ATOM 626 C C . LEU A 1 80 ? 10.259 12.354 -44.972 1.00 66.44 80 LEU A C 1
ATOM 628 O O . LEU A 1 80 ? 9.817 11.334 -44.449 1.00 66.44 80 LEU A O 1
ATOM 632 N N . LEU A 1 81 ? 10.543 12.420 -46.277 1.00 69.88 81 LEU A N 1
ATOM 633 C CA . LEU A 1 81 ? 10.374 11.315 -47.226 1.00 69.88 81 LEU A CA 1
ATOM 634 C C . LEU A 1 81 ? 11.677 10.546 -47.483 1.00 69.88 81 LEU A C 1
ATOM 636 O O . LEU A 1 81 ? 11.729 9.711 -48.387 1.00 69.88 81 LEU A O 1
ATOM 640 N N . LYS A 1 82 ? 12.737 10.816 -46.712 1.00 70.12 82 LYS A N 1
ATOM 641 C CA . LYS A 1 82 ? 13.985 10.054 -46.799 1.00 70.12 82 LYS A CA 1
ATOM 642 C C . LYS A 1 82 ? 13.710 8.613 -46.370 1.00 70.12 82 LYS A C 1
ATOM 644 O O . LYS A 1 82 ? 13.288 8.363 -45.246 1.00 70.12 82 LYS A O 1
ATOM 649 N N . GLU A 1 83 ? 13.934 7.675 -47.291 1.00 66.38 83 GLU A N 1
ATOM 650 C CA . GLU A 1 83 ? 13.786 6.228 -47.084 1.00 66.38 83 GLU A CA 1
ATOM 651 C C . GLU A 1 83 ? 14.917 5.684 -46.194 1.00 66.38 83 GLU A C 1
ATOM 653 O O . GLU A 1 83 ? 15.718 4.845 -46.606 1.00 66.38 83 GLU A O 1
ATOM 658 N N . GLU A 1 84 ? 15.028 6.193 -44.973 1.00 73.75 84 GLU A N 1
ATOM 659 C CA . GLU A 1 84 ? 15.875 5.577 -43.963 1.00 73.75 84 GLU A CA 1
ATOM 660 C C . GLU A 1 84 ? 15.093 4.421 -43.320 1.00 73.75 84 GLU A C 1
ATOM 662 O O . GLU A 1 84 ? 13.909 4.576 -42.997 1.00 73.75 84 GLU A O 1
ATOM 667 N N . PRO A 1 85 ? 15.693 3.224 -43.193 1.00 73.25 85 PRO A N 1
ATOM 668 C CA . PRO A 1 85 ? 15.009 2.091 -42.591 1.00 73.25 85 PRO A CA 1
ATOM 669 C C . PRO A 1 85 ? 14.680 2.418 -41.131 1.00 73.25 85 PRO A C 1
ATOM 671 O O . PRO A 1 85 ? 15.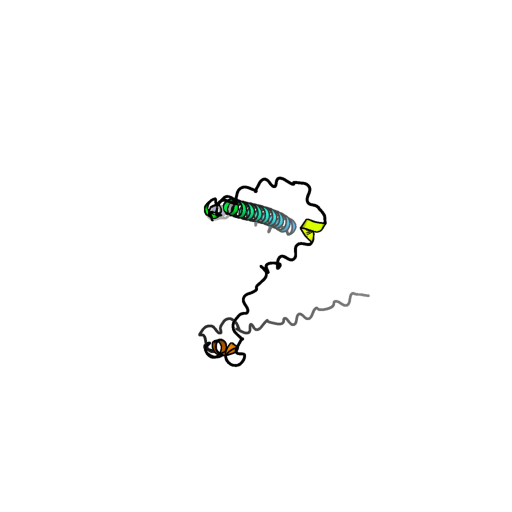576 2.716 -40.346 1.00 73.25 85 PRO A O 1
ATOM 674 N N . LEU A 1 86 ? 13.393 2.358 -40.779 1.00 74.56 86 LEU A N 1
ATOM 675 C CA . LEU A 1 86 ? 12.927 2.541 -39.406 1.00 74.56 86 LEU A CA 1
ATOM 676 C C . LEU A 1 86 ? 13.559 1.477 -38.503 1.00 74.56 86 LEU A C 1
ATOM 678 O O . LEU A 1 86 ? 13.483 0.282 -38.800 1.00 74.56 86 LEU A O 1
ATOM 682 N N . GLU A 1 87 ? 14.176 1.918 -37.412 1.00 77.75 87 GLU A N 1
ATOM 683 C CA . GLU A 1 87 ? 14.787 1.030 -36.430 1.00 77.75 87 GLU A CA 1
ATOM 684 C C . GLU A 1 87 ? 13.706 0.476 -35.489 1.00 77.75 87 GLU A C 1
ATOM 686 O O . GLU A 1 87 ? 12.928 1.222 -34.890 1.00 77.75 87 GLU A O 1
ATOM 691 N N . ASP A 1 88 ? 13.608 -0.853 -35.406 1.00 77.25 88 ASP A N 1
ATOM 692 C CA . ASP A 1 88 ? 12.654 -1.531 -34.529 1.00 77.25 88 ASP A CA 1
ATOM 693 C C . ASP A 1 88 ? 13.267 -1.728 -33.138 1.00 77.25 88 ASP A C 1
ATOM 695 O O . ASP A 1 88 ? 14.157 -2.557 -32.940 1.00 77.25 88 ASP A O 1
ATOM 699 N N . HIS A 1 89 ? 12.766 -0.966 -32.167 1.00 79.50 89 HIS A N 1
ATOM 700 C CA . HIS A 1 89 ? 13.158 -1.069 -30.760 1.00 79.50 89 HIS A CA 1
ATOM 701 C C . HIS A 1 89 ? 12.217 -1.954 -29.929 1.00 79.50 89 HIS A C 1
ATOM 703 O O . HIS A 1 89 ? 12.418 -2.099 -28.725 1.00 79.50 89 HIS A O 1
ATOM 709 N N . TYR A 1 90 ? 11.191 -2.555 -30.538 1.00 75.56 90 TYR A N 1
ATOM 710 C CA . TYR A 1 90 ? 10.181 -3.360 -29.844 1.00 75.56 90 TYR A CA 1
ATOM 711 C C . TYR A 1 90 ? 10.443 -4.868 -29.945 1.00 75.56 90 TYR A C 1
ATOM 713 O O . TYR A 1 90 ? 9.536 -5.679 -29.742 1.00 75.56 90 TYR A O 1
ATOM 721 N N . GLY A 1 91 ? 11.687 -5.262 -30.228 1.00 72.81 91 GLY A N 1
ATOM 722 C CA . GLY A 1 91 ? 12.108 -6.658 -30.240 1.00 72.81 91 GLY A CA 1
ATOM 723 C C . GLY A 1 91 ? 11.938 -7.310 -28.866 1.00 72.81 91 GLY A C 1
ATOM 724 O O . GLY A 1 91 ? 12.802 -7.199 -28.001 1.00 72.81 91 GLY A O 1
ATOM 725 N N . MET A 1 92 ? 10.828 -8.019 -28.662 1.00 71.56 92 MET A N 1
ATOM 726 C CA . MET A 1 92 ? 10.629 -8.852 -27.478 1.00 71.56 92 MET A CA 1
ATOM 727 C C . MET A 1 92 ? 11.476 -10.120 -27.609 1.00 71.56 92 MET A C 1
ATOM 729 O O . MET A 1 92 ? 11.458 -10.781 -28.651 1.00 71.56 92 MET A O 1
ATOM 733 N N . ALA A 1 93 ? 12.193 -10.489 -26.546 1.00 69.88 93 ALA A N 1
ATOM 734 C CA . ALA A 1 93 ? 12.854 -11.785 -26.479 1.00 69.88 93 ALA A CA 1
ATOM 735 C C . ALA A 1 93 ? 11.786 -12.883 -26.601 1.00 69.88 93 ALA A C 1
ATOM 737 O O . ALA A 1 93 ? 10.909 -13.013 -25.746 1.00 69.88 93 ALA A O 1
ATOM 738 N N . THR A 1 94 ? 11.835 -13.652 -27.686 1.00 68.94 94 THR A N 1
ATOM 739 C CA . THR A 1 94 ? 11.043 -14.877 -27.785 1.00 68.94 94 THR A CA 1
ATOM 740 C C . THR A 1 94 ? 11.690 -15.879 -26.836 1.00 68.94 94 THR A C 1
ATOM 742 O O . THR A 1 94 ? 12.844 -16.257 -27.019 1.00 68.94 94 THR A O 1
ATOM 745 N N . GLY A 1 95 ? 10.998 -16.188 -25.738 1.00 67.69 95 GLY A N 1
ATOM 746 C CA . GLY A 1 95 ? 11.463 -17.181 -24.773 1.00 67.69 95 GLY A CA 1
ATOM 747 C C . GLY A 1 95 ? 11.557 -18.569 -25.405 1.00 67.69 95 GLY A C 1
ATOM 748 O O . GLY A 1 95 ? 10.973 -18.817 -26.462 1.00 67.69 95 GLY A O 1
ATOM 749 N N . ASP A 1 96 ? 12.289 -19.465 -24.745 1.00 74.25 96 ASP A N 1
ATOM 750 C CA . ASP A 1 96 ? 12.406 -20.858 -25.172 1.00 74.25 96 ASP A CA 1
ATOM 751 C C . ASP A 1 96 ? 11.024 -21.525 -25.286 1.00 74.25 96 ASP A C 1
ATOM 753 O O . ASP A 1 96 ? 10.090 -21.222 -24.536 1.00 74.25 96 ASP A O 1
ATOM 757 N N . GLU A 1 97 ? 10.891 -22.437 -26.249 1.00 70.50 97 GLU A N 1
ATOM 758 C CA . GLU A 1 97 ? 9.660 -23.187 -26.486 1.00 70.50 97 GLU A CA 1
ATOM 759 C C . GLU A 1 97 ? 9.313 -24.017 -25.238 1.00 70.50 97 GLU A C 1
ATOM 761 O O . GLU A 1 97 ? 10.115 -24.823 -24.763 1.00 70.50 97 GLU A O 1
ATOM 766 N N . VAL A 1 98 ? 8.127 -23.783 -24.669 1.00 71.38 98 VAL A N 1
ATOM 767 C CA . VAL A 1 98 ? 7.693 -24.464 -23.443 1.00 71.38 98 VAL A CA 1
ATOM 768 C C . VAL A 1 98 ? 7.382 -25.923 -23.768 1.00 71.38 98 VAL A C 1
ATOM 770 O O . VAL A 1 98 ? 6.402 -26.219 -24.452 1.00 71.38 98 VAL A O 1
ATOM 773 N N . ASP A 1 99 ? 8.193 -26.839 -23.241 1.00 76.19 99 ASP A N 1
ATOM 774 C CA . ASP A 1 99 ? 7.931 -28.274 -23.314 1.00 76.19 99 ASP A CA 1
ATOM 775 C C . ASP A 1 99 ? 6.787 -28.657 -22.359 1.00 76.19 99 ASP A C 1
ATOM 777 O O . ASP A 1 99 ? 6.958 -28.790 -21.144 1.00 76.19 99 ASP A O 1
ATOM 781 N N . LEU A 1 100 ? 5.594 -28.827 -22.932 1.00 74.25 100 LEU A N 1
ATOM 782 C CA . LEU A 1 100 ? 4.378 -29.207 -22.210 1.00 74.25 100 LEU A CA 1
ATOM 783 C C . LEU A 1 100 ? 4.485 -30.586 -21.542 1.00 74.25 100 LEU A C 1
ATOM 785 O O . LEU A 1 100 ? 3.725 -30.858 -20.616 1.00 74.25 100 LEU A O 1
ATOM 789 N N . GLU A 1 101 ? 5.397 -31.457 -21.985 1.00 77.06 101 GLU A N 1
ATOM 790 C CA . GLU A 1 101 ? 5.559 -32.791 -21.398 1.00 77.06 101 GLU A CA 1
ATOM 791 C C . GLU A 1 101 ? 6.357 -32.753 -20.088 1.00 77.06 101 GLU A C 1
ATOM 793 O O . GLU A 1 101 ? 6.118 -33.564 -19.190 1.00 77.06 101 GLU A O 1
ATOM 798 N N . THR A 1 102 ? 7.284 -31.801 -19.948 1.00 71.12 102 THR A N 1
ATOM 799 C CA . THR A 1 102 ? 8.124 -31.649 -18.748 1.00 71.12 102 THR A CA 1
ATOM 800 C C . THR A 1 102 ? 7.708 -30.493 -17.845 1.00 71.12 102 THR A C 1
ATOM 802 O O . THR A 1 102 ? 8.195 -30.423 -16.709 1.00 71.12 102 THR A O 1
ATOM 805 N N . ALA A 1 103 ? 6.768 -29.650 -18.290 1.00 71.06 103 ALA A N 1
ATOM 806 C CA . ALA A 1 103 ? 6.229 -28.529 -17.526 1.00 71.06 103 ALA A CA 1
ATOM 807 C C . ALA A 1 103 ? 5.812 -28.948 -16.111 1.00 71.06 103 ALA A C 1
ATOM 809 O O . ALA A 1 103 ? 6.255 -28.326 -15.156 1.00 71.06 103 ALA A O 1
ATOM 810 N N . ASP A 1 104 ? 5.095 -30.062 -15.952 1.00 72.44 104 ASP A N 1
ATOM 811 C CA . ASP A 1 104 ? 4.592 -30.526 -14.649 1.00 72.44 104 ASP A CA 1
ATOM 812 C C . ASP A 1 104 ? 5.574 -31.427 -13.874 1.00 72.44 104 ASP A C 1
ATOM 814 O O . ASP A 1 104 ? 5.253 -31.935 -12.796 1.00 72.44 104 ASP A O 1
ATOM 818 N N . SER A 1 105 ? 6.798 -31.637 -14.373 1.00 70.94 105 SER A N 1
ATOM 819 C CA . SER A 1 105 ? 7.776 -32.524 -13.716 1.00 70.94 105 SER A CA 1
ATOM 820 C C . SER A 1 105 ? 8.113 -32.082 -12.285 1.00 70.94 105 SER A C 1
ATOM 822 O O . SER A 1 105 ? 8.328 -32.918 -11.403 1.00 70.94 105 SER A O 1
ATOM 824 N N . HIS A 1 106 ? 8.086 -30.771 -12.028 1.00 65.06 106 HIS A N 1
ATOM 825 C CA . HIS A 1 106 ? 8.314 -30.199 -10.705 1.00 65.06 106 HIS A CA 1
ATOM 826 C C . HIS A 1 106 ? 7.180 -30.527 -9.715 1.00 65.06 106 HIS A C 1
ATOM 828 O O . HIS A 1 106 ? 7.466 -30.766 -8.540 1.00 65.06 106 HIS A O 1
ATOM 834 N N . LEU A 1 107 ? 5.927 -30.654 -10.174 1.00 65.06 107 LEU A N 1
ATOM 835 C CA . LEU A 1 107 ? 4.789 -31.083 -9.345 1.00 65.06 107 LEU A CA 1
ATOM 836 C C . LEU A 1 107 ? 4.906 -32.552 -8.924 1.00 65.06 107 LEU A C 1
ATOM 838 O O . LEU A 1 107 ? 4.559 -32.900 -7.798 1.00 65.06 107 LEU A O 1
ATOM 842 N N . ALA A 1 108 ? 5.445 -33.413 -9.791 1.00 65.69 108 ALA A N 1
ATOM 843 C CA . ALA A 1 108 ? 5.623 -34.835 -9.489 1.00 65.69 108 ALA A CA 1
ATOM 844 C C . ALA A 1 108 ? 6.695 -35.102 -8.414 1.00 65.69 108 ALA A C 1
ATOM 846 O O . ALA A 1 108 ? 6.666 -36.139 -7.752 1.00 65.69 108 ALA A O 1
ATOM 847 N N . SER A 1 109 ? 7.643 -34.175 -8.235 1.00 61.38 109 SER A N 1
ATOM 848 C CA . SER A 1 109 ? 8.699 -34.277 -7.219 1.00 61.38 109 SER A CA 1
ATOM 849 C C . SER A 1 109 ? 8.278 -33.800 -5.825 1.00 61.38 109 SER A C 1
ATOM 851 O O . SER A 1 109 ? 9.007 -34.027 -4.856 1.00 61.38 109 SER A O 1
ATOM 853 N N . ALA A 1 110 ? 7.105 -33.169 -5.700 1.00 63.91 110 ALA A N 1
ATOM 854 C CA . ALA A 1 110 ? 6.601 -32.709 -4.417 1.00 63.91 110 ALA A CA 1
ATOM 855 C C . ALA A 1 110 ? 6.142 -33.909 -3.560 1.00 63.91 110 ALA A C 1
ATOM 857 O O . ALA A 1 110 ? 5.310 -34.708 -4.004 1.00 63.91 110 ALA A O 1
ATOM 858 N N . PRO A 1 111 ? 6.654 -34.077 -2.327 1.00 64.38 111 PRO A N 1
ATOM 859 C CA . PRO A 1 111 ? 6.200 -35.144 -1.446 1.00 64.38 111 PRO A CA 1
ATOM 860 C C . PRO A 1 111 ? 4.726 -34.924 -1.070 1.00 64.38 111 PRO A C 1
ATOM 862 O O . PRO A 1 111 ? 4.387 -33.982 -0.363 1.00 64.38 111 PRO A O 1
ATOM 865 N N . SER A 1 112 ? 3.846 -35.834 -1.502 1.00 59.16 112 SER A N 1
ATOM 866 C CA . SER A 1 112 ? 2.400 -35.820 -1.198 1.00 59.16 112 SER A CA 1
ATOM 867 C C . SER A 1 112 ? 2.065 -36.056 0.287 1.00 59.16 112 SER A C 1
ATOM 869 O O . SER A 1 112 ? 0.899 -36.021 0.674 1.00 59.16 112 SER A O 1
ATOM 871 N N . THR A 1 113 ? 3.060 -36.337 1.122 1.00 61.81 113 THR A N 1
ATOM 872 C CA . THR A 1 113 ? 2.900 -36.622 2.551 1.00 61.81 113 THR A CA 1
ATOM 873 C C . THR A 1 113 ? 3.891 -35.776 3.336 1.00 61.81 113 THR A C 1
ATOM 875 O O . THR A 1 113 ? 4.919 -36.270 3.797 1.00 61.81 113 THR A O 1
ATOM 878 N N . GLY A 1 114 ? 3.603 -34.479 3.427 1.00 54.12 114 GLY A N 1
ATOM 879 C CA . GLY A 1 114 ? 4.173 -33.619 4.458 1.00 54.12 114 GLY A CA 1
ATOM 880 C C . GLY A 1 114 ? 3.505 -33.911 5.803 1.00 54.12 114 GLY A C 1
ATOM 881 O O . GLY A 1 114 ? 2.319 -34.223 5.859 1.00 54.12 114 GLY A O 1
ATOM 882 N N . GLU A 1 115 ? 4.278 -33.816 6.879 1.00 57.00 115 GLU A N 1
ATOM 883 C CA . GLU A 1 115 ? 3.900 -34.100 8.274 1.00 57.00 115 GLU A CA 1
ATOM 884 C C . GLU A 1 115 ? 2.816 -33.146 8.835 1.00 57.00 115 GLU A C 1
ATOM 886 O O . GLU A 1 115 ? 2.366 -33.316 9.963 1.00 57.00 115 GLU A O 1
ATOM 891 N N . ASP A 1 116 ? 2.341 -32.187 8.032 1.00 58.53 116 ASP A N 1
ATOM 892 C CA . ASP A 1 116 ? 1.412 -31.127 8.430 1.00 58.53 116 ASP A CA 1
ATOM 893 C C . ASP A 1 116 ? 0.070 -31.182 7.674 1.00 58.53 116 ASP A C 1
ATOM 895 O O . ASP A 1 116 ? -0.379 -30.236 7.031 1.00 58.53 116 ASP A O 1
ATOM 899 N N . MET A 1 117 ? -0.603 -32.333 7.742 1.00 53.16 117 MET A N 1
ATOM 900 C CA . MET A 1 117 ? -2.000 -32.475 7.291 1.00 53.16 117 MET A CA 1
ATOM 901 C C . MET A 1 117 ? -3.004 -31.973 8.348 1.00 53.16 117 MET A C 1
ATOM 903 O O . MET A 1 117 ? -4.205 -32.217 8.226 1.00 53.16 117 MET A O 1
ATOM 907 N N . THR A 1 118 ? -2.530 -31.272 9.386 1.00 56.97 118 THR A N 1
ATOM 908 C CA . THR A 1 118 ? -3.373 -30.711 10.455 1.00 56.97 118 THR A CA 1
ATOM 909 C C . THR A 1 118 ? -4.207 -29.522 9.975 1.00 56.97 118 THR A C 1
ATOM 911 O O . THR A 1 118 ? -5.283 -29.265 10.507 1.00 56.97 118 THR A O 1
ATOM 914 N N . ALA A 1 119 ? -3.783 -28.860 8.894 1.00 59.53 119 ALA A N 1
ATOM 915 C CA . ALA A 1 119 ? -4.494 -27.728 8.302 1.00 59.53 119 ALA A CA 1
ATOM 916 C C . ALA A 1 119 ? -5.894 -28.072 7.747 1.00 59.53 119 ALA A C 1
ATOM 918 O O . ALA A 1 119 ? -6.694 -27.169 7.509 1.00 59.53 119 ALA A O 1
ATOM 919 N N . TYR A 1 120 ? -6.208 -29.359 7.548 1.00 58.62 120 TYR A N 1
ATOM 920 C CA . TYR A 1 120 ? -7.503 -29.830 7.041 1.00 58.62 120 TYR A CA 1
ATOM 921 C C . TYR A 1 120 ? -8.237 -30.727 8.044 1.00 58.62 120 TYR A C 1
ATOM 923 O O . TYR A 1 120 ? -8.926 -31.679 7.658 1.00 58.62 120 TYR A O 1
ATOM 931 N N . GLU A 1 121 ? -8.098 -30.447 9.340 1.00 62.88 121 GLU A N 1
ATOM 932 C CA . GLU A 1 121 ? -8.934 -31.085 10.351 1.00 62.88 121 GLU A CA 1
ATOM 933 C C . GLU A 1 121 ? -10.402 -30.679 10.135 1.00 62.88 121 GLU A C 1
ATOM 935 O O . GLU A 1 121 ? -10.775 -29.506 10.189 1.00 62.88 121 GLU A O 1
ATOM 940 N N . LYS A 1 122 ? -11.252 -31.663 9.820 1.00 66.38 122 LYS A N 1
ATOM 941 C CA . LYS A 1 122 ? -12.697 -31.455 9.685 1.00 66.38 122 LYS A CA 1
ATOM 942 C C . LYS A 1 122 ? -13.268 -31.149 11.065 1.00 66.38 122 LYS A C 1
ATOM 944 O O . LYS A 1 122 ? -13.484 -32.059 11.857 1.00 66.38 122 LYS A O 1
ATOM 949 N N . VAL A 1 123 ? -13.524 -29.873 11.327 1.00 68.69 123 VAL A N 1
ATOM 950 C CA . VAL A 1 123 ? -14.235 -29.430 12.526 1.00 68.69 123 VAL A CA 1
ATOM 951 C C . VAL A 1 123 ? -15.701 -29.854 12.409 1.00 68.69 123 VAL A C 1
ATOM 953 O O . VAL A 1 123 ? -16.408 -29.423 11.497 1.00 68.69 123 VAL A O 1
ATOM 956 N N . GLU A 1 124 ? -16.163 -30.714 13.318 1.00 66.62 124 GLU A N 1
ATOM 957 C CA . GLU A 1 124 ? -17.589 -31.004 13.474 1.00 66.62 124 GLU A CA 1
ATOM 958 C C . GLU A 1 124 ? -18.266 -29.779 14.095 1.00 66.62 124 GLU A C 1
ATOM 960 O O . GLU A 1 124 ? -18.096 -29.482 15.277 1.00 66.62 124 GLU A O 1
ATOM 965 N N . VAL A 1 125 ? -19.002 -29.030 13.274 1.00 68.75 125 VAL A N 1
ATOM 966 C CA . VAL A 1 125 ? -19.810 -27.903 13.744 1.00 68.75 125 VAL A CA 1
ATOM 967 C C . VAL A 1 125 ? -21.063 -28.480 14.409 1.00 68.75 125 VAL A C 1
ATOM 969 O O . VAL A 1 125 ? -21.825 -29.170 13.725 1.00 68.75 125 VAL A O 1
ATOM 972 N N . PRO A 1 126 ? -21.306 -28.239 15.710 1.00 65.06 126 PRO A N 1
ATOM 973 C CA . PRO A 1 126 ? -22.562 -28.634 16.323 1.00 65.06 126 PRO A CA 1
ATOM 974 C C . PRO A 1 126 ? -23.685 -27.825 15.671 1.00 65.06 126 PRO A C 1
ATOM 976 O O . PRO A 1 126 ? -23.733 -26.602 15.783 1.00 65.06 126 PRO A O 1
ATOM 979 N N . VAL A 1 127 ? -24.571 -28.516 14.958 1.00 65.25 127 VAL A N 1
ATOM 980 C CA . VAL A 1 127 ? -25.836 -27.942 14.502 1.00 65.25 127 VAL A CA 1
ATOM 981 C C . VAL A 1 127 ? -26.756 -27.970 15.717 1.00 65.25 127 VAL A C 1
ATOM 983 O O . VAL A 1 127 ? -27.103 -29.052 16.188 1.00 65.25 127 VAL A O 1
ATOM 986 N N . SER A 1 128 ? -27.075 -26.809 16.290 1.00 60.41 128 SER A N 1
ATOM 987 C CA . SER A 1 128 ? -28.125 -26.741 17.299 1.00 60.41 128 SER A CA 1
ATOM 988 C C . SER A 1 128 ? -29.473 -26.913 16.602 1.00 60.41 128 SER A C 1
ATOM 990 O O . SER A 1 128 ? -29.824 -26.151 15.701 1.00 60.41 128 SER A O 1
ATOM 992 N N . ASP A 1 129 ? -30.227 -27.929 17.019 1.00 60.69 129 ASP A N 1
ATOM 993 C CA . ASP A 1 129 ? -31.657 -28.050 16.735 1.00 60.69 129 ASP A CA 1
ATOM 994 C C . ASP A 1 129 ? -32.410 -27.025 17.601 1.00 60.69 129 ASP A C 1
ATOM 996 O O . ASP A 1 129 ? -33.184 -27.388 18.486 1.00 60.69 129 ASP A O 1
ATOM 1000 N N . ASP A 1 130 ? -32.137 -25.731 17.408 1.00 57.34 130 ASP 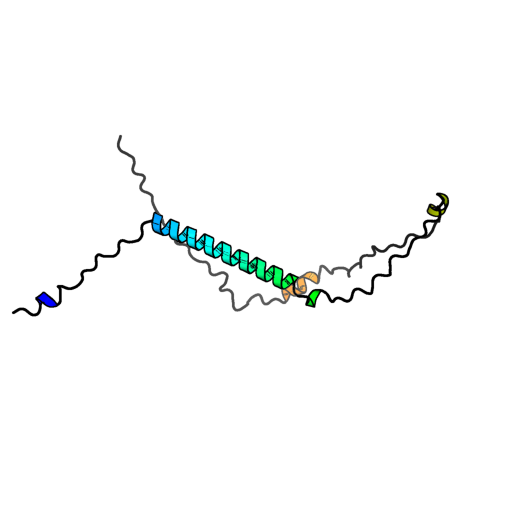A N 1
ATOM 1001 C CA . ASP A 1 130 ? -32.957 -24.677 17.999 1.00 57.34 130 ASP A CA 1
ATOM 1002 C C . ASP A 1 130 ? -34.319 -24.689 17.287 1.00 57.34 130 ASP A C 1
ATOM 1004 O O . ASP A 1 130 ? -34.579 -23.948 16.335 1.00 57.34 130 ASP A O 1
ATOM 1008 N N . GLU A 1 131 ? -35.195 -25.590 17.737 1.00 61.62 131 GLU A N 1
ATOM 1009 C CA . GLU A 1 131 ? -36.633 -25.482 17.540 1.00 61.62 131 GLU A CA 1
ATOM 1010 C C . GLU A 1 131 ? -37.081 -24.170 18.192 1.00 61.62 131 GLU A C 1
ATOM 1012 O O . GLU A 1 131 ? -37.249 -24.072 19.407 1.00 61.62 131 GLU A O 1
ATOM 1017 N N . PHE A 1 132 ? -37.251 -23.126 17.382 1.00 54.62 132 PHE A N 1
ATOM 1018 C CA . PHE A 1 132 ? -37.941 -21.932 17.840 1.00 54.62 132 PHE A CA 1
ATOM 1019 C C . PHE A 1 132 ? -39.413 -22.303 18.081 1.00 54.62 132 PHE A C 1
ATOM 1021 O O . PHE A 1 132 ? -40.149 -22.639 17.149 1.00 54.62 132 PHE A O 1
ATOM 1028 N N . GLU A 1 133 ? -39.857 -22.274 19.338 1.00 59.81 133 GLU A N 1
ATOM 1029 C CA . GLU A 1 133 ? -41.285 -22.311 19.646 1.00 59.81 133 GLU A CA 1
ATOM 1030 C C . GLU A 1 133 ? -41.914 -21.027 19.094 1.00 59.81 133 GLU A C 1
ATOM 1032 O O . GLU A 1 133 ? -41.724 -19.928 19.618 1.00 59.81 133 GLU A O 1
ATOM 1037 N N . VAL A 1 134 ? -42.642 -21.159 17.985 1.00 62.56 134 VAL A N 1
ATOM 1038 C CA . VAL A 1 134 ? -43.514 -20.098 17.482 1.00 62.56 134 VAL A CA 1
ATOM 1039 C C . VAL A 1 134 ? -44.695 -20.038 18.433 1.00 62.56 134 VAL A C 1
ATOM 1041 O O . VAL A 1 134 ? -45.566 -20.902 18.367 1.00 62.56 134 VAL A O 1
ATOM 1044 N N . ASP A 1 135 ? -44.706 -19.054 19.327 1.00 59.84 135 ASP A N 1
ATOM 1045 C CA . ASP A 1 135 ? -45.876 -18.724 20.137 1.00 59.84 135 ASP A CA 1
ATOM 1046 C C . ASP A 1 135 ? -47.029 -18.357 19.183 1.00 59.84 135 ASP A C 1
ATOM 1048 O O . ASP A 1 135 ? -46.946 -17.332 18.489 1.00 59.84 135 ASP A O 1
ATOM 1052 N N . PRO A 1 136 ? -48.076 -19.195 19.042 1.00 59.72 136 PRO A N 1
ATOM 1053 C CA . PRO A 1 136 ? -49.233 -18.829 18.255 1.00 59.72 136 PRO A CA 1
ATOM 1054 C C . PRO A 1 136 ? -50.029 -17.849 19.112 1.00 59.72 136 PRO A C 1
ATOM 1056 O O . PRO A 1 136 ? -50.838 -18.263 19.938 1.00 59.72 136 PRO A O 1
ATOM 1059 N N . GLY A 1 137 ? -49.728 -16.561 18.943 1.00 54.47 137 GLY A N 1
ATOM 1060 C CA . GLY A 1 137 ? -50.349 -15.480 19.699 1.00 54.47 137 GLY A CA 1
ATOM 1061 C C . GLY A 1 137 ? -51.863 -15.654 19.846 1.00 54.47 137 GLY A C 1
ATOM 1062 O O . GLY A 1 137 ? -52.549 -15.999 18.882 1.00 54.47 137 GLY A O 1
ATOM 1063 N N . ASP A 1 138 ? -52.329 -15.417 21.074 1.00 52.25 138 ASP A N 1
ATOM 1064 C CA . ASP A 1 138 ? -53.735 -15.350 21.483 1.00 52.25 138 ASP A CA 1
ATOM 1065 C C . ASP A 1 138 ? -54.591 -14.556 20.471 1.00 52.25 138 ASP A C 1
ATOM 1067 O O . ASP A 1 138 ? -54.283 -13.400 20.156 1.00 52.25 138 ASP A O 1
ATOM 1071 N N . ASP A 1 139 ? -55.684 -15.179 20.018 1.00 49.59 139 ASP A N 1
ATOM 1072 C CA . ASP A 1 139 ? -56.869 -14.539 19.418 1.00 49.59 139 ASP A CA 1
ATOM 1073 C C . ASP A 1 139 ? -58.005 -14.553 20.459 1.00 49.59 139 ASP A C 1
ATOM 1075 O O . ASP A 1 139 ? -58.320 -15.657 20.971 1.00 49.59 139 ASP A O 1
#

Secondary structure (DSSP, 8-state):
--SGGGTSSS--PPPPPPPPHHHHHHHHHHHHHHHHHHHHHHHHHHHHHHHH-GGGG-S-----------------GGGGG--PPPP-------PPP--TTTTTHHHHTS-S--S-GGGG-------------------

pLDDT: mean 70.34, std 14.44, range [44.81, 96.31]

Foldseek 3Di:
DPDVVVVPPDDPDPPDPPDDPVRVVVVVVVVVVVVVVVVVVVVVVVVVVVVVPCVVVPPPDPPPPDPPPPPPDPDDPVNVVPPDDDDDPPDDPPDDDDDPVCPCVVVVPDPPDDPPPVVPPPDDDDDDPPPDPPPPDDD